Protein AF-A0A0L0GFC6-F1 (afdb_monomer_lite)

pLDDT: mean 79.88, std 10.91, range [43.47, 92.94]

InterPro domains:
  IPR016137 RGS domain [PF00615] (11-73)
  IPR016137 RGS domain [PR01301] (7-28)
  IPR016137 RGS domain [PR01301] (29-47)
  IPR016137 RGS domain [PS50132] (10-73)
  IPR016137 RGS domain [SM00315] (10-86)
  IPR036305 RGS domain superfamily [SSF48097] (3-84)
  IPR044926 RGS, subdomain 2 [G3DSA:1.10.167.10] (5-86)

Secondary structure (DSSP, 8-state):
-GGGS-HHHHHHHHHHSHHHHHHHHHHHHHTT-HHHHHHHHHHHHHTT---HHHHHHHHHHHHHHHHHTS-S---HHHHHHHHHHT-

Structure (mmCIF, N/CA/C/O backbone):
data_AF-A0A0L0GFC6-F1
#
_entry.id   AF-A0A0L0GFC6-F1
#
loop_
_atom_site.group_PDB
_atom_site.id
_atom_site.type_symbol
_atom_site.label_atom_id
_atom_site.label_alt_id
_atom_site.label_comp_id
_atom_site.label_asym_id
_atom_site.label_entity_id
_atom_site.label_seq_id
_atom_site.pdbx_PDB_ins_code
_atom_site.Cartn_x
_atom_site.Cartn_y
_atom_site.Cartn_z
_atom_site.occupancy
_atom_site.B_iso_or_equiv
_atom_site.auth_seq_id
_atom_site.auth_comp_id
_atom_site.auth_asym_id
_atom_site.auth_atom_id
_atom_site.pdbx_PDB_model_num
ATOM 1 N N . MET A 1 1 ? 5.517 15.570 -27.094 1.00 43.47 1 MET A N 1
ATOM 2 C CA . MET A 1 1 ? 5.613 14.365 -26.240 1.00 43.47 1 MET A CA 1
ATOM 3 C C . MET A 1 1 ? 5.679 14.830 -24.786 1.00 43.47 1 MET A C 1
ATOM 5 O O . MET A 1 1 ? 6.759 15.113 -24.287 1.00 43.47 1 MET A O 1
ATOM 9 N N . SER A 1 2 ? 4.529 15.055 -24.145 1.00 53.72 2 SER A N 1
ATOM 10 C CA . SER A 1 2 ? 4.427 15.724 -22.831 1.00 53.72 2 SER A CA 1
ATOM 11 C C . SER A 1 2 ? 4.738 14.819 -21.631 1.00 53.72 2 SER A C 1
ATOM 13 O O . SER A 1 2 ? 4.952 15.324 -20.535 1.00 53.72 2 SER A O 1
ATOM 15 N N . TRP A 1 3 ? 4.832 13.500 -21.827 1.00 50.25 3 TRP A N 1
ATOM 16 C CA . TRP A 1 3 ? 5.126 12.529 -20.764 1.00 50.25 3 TRP A CA 1
ATOM 17 C C . TRP A 1 3 ? 6.557 12.598 -20.205 1.00 50.25 3 TRP A C 1
ATOM 19 O O . TRP A 1 3 ? 6.831 12.008 -19.168 1.00 50.25 3 TRP A O 1
ATOM 29 N N . LEU A 1 4 ? 7.473 13.321 -20.862 1.00 56.16 4 LEU A N 1
ATOM 30 C CA . LEU A 1 4 ? 8.848 13.527 -20.380 1.00 56.16 4 LEU A CA 1
ATOM 31 C C . LEU A 1 4 ? 8.992 14.706 -19.402 1.00 56.16 4 LEU A C 1
ATOM 33 O O . LEU A 1 4 ? 10.049 14.854 -18.796 1.00 56.16 4 LEU A O 1
ATOM 37 N N . TYR A 1 5 ? 7.961 15.543 -19.242 1.00 57.81 5 TYR A N 1
ATOM 38 C CA . TYR A 1 5 ? 8.073 16.800 -18.491 1.00 57.81 5 TYR A CA 1
ATOM 39 C C . TYR A 1 5 ? 7.590 16.719 -17.039 1.00 57.81 5 TYR A C 1
ATOM 41 O O . TYR A 1 5 ? 7.972 17.568 -16.239 1.00 57.81 5 TYR A O 1
ATOM 49 N N . ASP A 1 6 ? 6.810 15.699 -16.667 1.00 57.47 6 ASP A N 1
ATOM 50 C CA . ASP A 1 6 ? 6.322 15.554 -15.294 1.00 57.47 6 ASP A CA 1
ATOM 51 C C . ASP A 1 6 ? 6.278 14.083 -14.845 1.00 57.47 6 ASP A C 1
ATOM 53 O O . ASP A 1 6 ? 5.347 13.330 -15.143 1.00 57.47 6 ASP A O 1
ATOM 57 N N . ARG A 1 7 ? 7.301 13.683 -14.077 1.00 58.91 7 ARG A N 1
ATOM 58 C CA . ARG A 1 7 ? 7.415 12.348 -13.461 1.00 58.91 7 ARG A CA 1
ATOM 59 C C . ARG A 1 7 ? 6.269 12.023 -12.492 1.00 58.91 7 ARG A C 1
ATOM 61 O O . ARG A 1 7 ? 6.031 10.853 -12.208 1.00 58.91 7 ARG A O 1
ATOM 68 N N . ARG A 1 8 ? 5.568 13.026 -11.948 1.00 55.53 8 ARG A N 1
ATOM 69 C CA . ARG A 1 8 ? 4.448 12.809 -11.013 1.00 55.53 8 ARG A CA 1
ATOM 70 C C . ARG A 1 8 ? 3.180 12.416 -11.766 1.00 55.53 8 ARG A C 1
ATOM 72 O O . ARG A 1 8 ? 2.420 11.567 -11.301 1.00 55.53 8 ARG A O 1
ATOM 79 N N . TRP A 1 9 ? 2.976 12.982 -12.955 1.00 58.62 9 TRP A N 1
ATOM 80 C CA . TRP A 1 9 ? 1.873 12.596 -13.834 1.00 58.62 9 TRP A CA 1
ATOM 81 C C . TRP A 1 9 ? 2.090 11.224 -14.469 1.00 58.62 9 TRP A C 1
ATOM 83 O O . TRP A 1 9 ? 1.138 10.455 -14.555 1.00 58.62 9 TRP A O 1
ATOM 93 N N . SER A 1 10 ? 3.326 10.858 -14.826 1.00 72.19 10 SER A N 1
ATOM 94 C CA . SER A 1 10 ? 3.587 9.547 -15.433 1.00 72.19 10 SER A CA 1
ATOM 95 C C . SER A 1 10 ? 3.229 8.383 -14.506 1.00 72.19 10 SER A C 1
ATOM 97 O O . SER A 1 10 ? 2.611 7.428 -14.961 1.00 72.19 10 SER A O 1
ATOM 99 N N . LEU A 1 11 ? 3.540 8.470 -13.205 1.00 80.06 11 LEU A N 1
ATOM 100 C CA . LEU A 1 11 ? 3.207 7.395 -12.265 1.00 80.06 11 LEU A CA 1
ATOM 101 C C . LEU A 1 11 ? 1.692 7.251 -12.084 1.00 80.06 11 LEU A C 1
ATOM 103 O O . LEU A 1 11 ? 1.168 6.151 -12.170 1.00 80.06 11 LEU A O 1
ATOM 107 N N . THR A 1 12 ? 0.967 8.354 -11.887 1.00 80.50 12 THR A N 1
ATOM 108 C CA . THR A 1 12 ? -0.499 8.286 -11.724 1.00 80.50 12 THR A CA 1
ATOM 109 C C . THR A 1 12 ? -1.218 7.770 -12.968 1.00 80.50 12 THR A C 1
ATOM 111 O O . THR A 1 12 ? -2.251 7.120 -12.835 1.00 80.50 12 THR A O 1
ATOM 114 N N . ILE A 1 13 ? -0.676 8.024 -14.162 1.00 83.25 13 ILE A N 1
ATOM 115 C CA . ILE A 1 13 ? -1.177 7.448 -15.414 1.00 83.25 13 ILE A CA 1
ATOM 116 C C . ILE A 1 13 ? -0.925 5.936 -15.438 1.00 83.25 13 ILE A C 1
ATOM 118 O O . ILE A 1 13 ? -1.868 5.183 -15.653 1.00 83.25 13 ILE A O 1
ATOM 122 N N . ILE A 1 14 ? 0.305 5.498 -15.144 1.00 85.00 14 ILE A N 1
ATOM 123 C CA . ILE A 1 14 ? 0.679 4.074 -15.100 1.00 85.00 14 ILE A CA 1
ATOM 124 C C . ILE A 1 14 ? -0.182 3.306 -14.089 1.00 85.00 14 ILE A C 1
ATOM 126 O O . ILE A 1 14 ? -0.655 2.222 -14.391 1.00 85.00 14 ILE A O 1
ATOM 130 N N . LEU A 1 15 ? -0.449 3.882 -12.914 1.00 8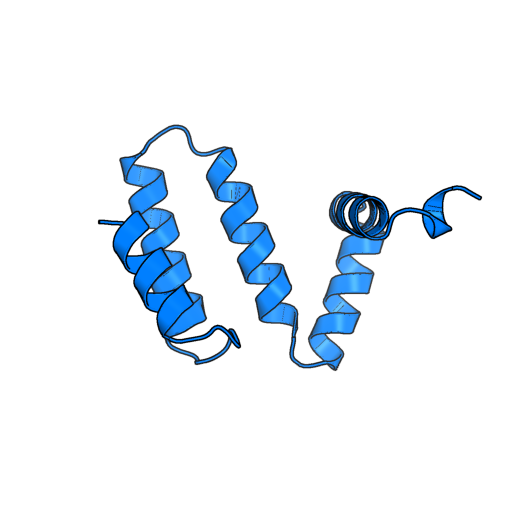7.19 15 LEU A N 1
ATOM 131 C CA . LEU A 1 15 ? -1.249 3.234 -11.868 1.00 87.19 15 LEU A CA 1
ATOM 132 C C . LEU A 1 15 ? -2.751 3.155 -12.188 1.00 87.19 15 LEU A C 1
ATOM 134 O O . LEU A 1 15 ? -3.474 2.415 -11.525 1.00 87.19 15 LEU A O 1
ATOM 138 N N . ARG A 1 16 ? -3.241 3.935 -13.160 1.00 84.56 16 ARG A N 1
ATOM 139 C CA . ARG A 1 16 ? -4.644 3.912 -13.614 1.00 84.56 16 ARG A CA 1
ATO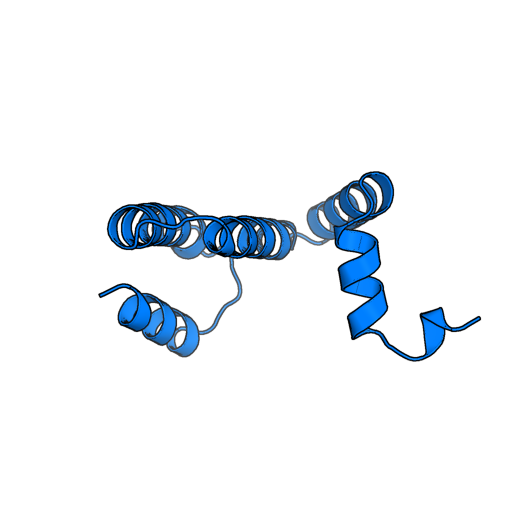M 140 C C . ARG A 1 16 ? -4.862 3.020 -14.831 1.00 84.56 16 ARG A C 1
ATOM 142 O O . ARG A 1 16 ? -6.009 2.699 -15.131 1.00 84.56 16 ARG A O 1
ATOM 149 N N . ASP A 1 17 ? -3.789 2.664 -15.524 1.00 87.25 17 ASP A N 1
ATOM 150 C CA . ASP A 1 17 ? -3.811 1.765 -16.667 1.00 87.25 17 ASP A CA 1
ATOM 151 C C . ASP A 1 17 ? -3.572 0.317 -16.200 1.00 87.25 17 ASP A C 1
ATOM 153 O O . ASP A 1 17 ? -2.543 0.059 -15.577 1.00 87.25 17 ASP A O 1
ATOM 157 N N . PRO A 1 18 ? -4.485 -0.640 -16.456 1.00 88.25 18 PRO A N 1
ATOM 158 C CA . PRO A 1 18 ? -4.326 -2.017 -15.983 1.00 88.25 18 PRO A CA 1
ATOM 159 C C . PRO A 1 18 ? -3.051 -2.703 -16.488 1.00 88.25 18 PRO A C 1
ATOM 161 O O . PRO A 1 18 ? -2.402 -3.409 -15.721 1.00 88.25 18 PRO A O 1
ATOM 164 N N . GLU A 1 19 ? -2.678 -2.479 -17.752 1.00 88.75 19 GLU A N 1
ATOM 165 C CA . GLU A 1 19 ? -1.474 -3.069 -18.351 1.00 88.75 19 GLU A CA 1
ATOM 166 C C . GLU A 1 19 ? -0.201 -2.424 -17.788 1.00 88.75 19 GLU A C 1
ATOM 168 O O . GLU A 1 19 ? 0.733 -3.121 -17.390 1.00 88.75 19 GLU A O 1
ATOM 173 N N . GLY A 1 20 ? -0.178 -1.092 -17.680 1.00 88.00 20 GLY A N 1
ATOM 174 C CA . GLY A 1 20 ? 0.909 -0.350 -17.048 1.00 88.00 20 GLY A CA 1
ATOM 175 C C . GLY A 1 20 ? 1.110 -0.714 -15.576 1.00 88.00 20 GLY A C 1
ATOM 176 O O . GLY A 1 20 ? 2.251 -0.858 -15.133 1.00 88.00 20 GLY A O 1
ATOM 177 N N . LEU A 1 21 ? 0.024 -0.901 -14.825 1.00 90.88 21 LEU A N 1
ATOM 178 C CA . LEU A 1 21 ? 0.073 -1.316 -13.427 1.00 90.88 21 LEU A CA 1
ATOM 179 C C . LEU A 1 21 ? 0.658 -2.723 -13.278 1.00 90.88 21 LEU A C 1
ATOM 181 O O . LEU A 1 21 ? 1.502 -2.926 -12.407 1.00 90.88 21 LEU A O 1
ATOM 185 N N . ASP A 1 22 ? 0.236 -3.673 -14.114 1.00 91.25 22 ASP A N 1
ATOM 186 C CA . ASP A 1 22 ? 0.740 -5.048 -14.070 1.00 91.25 22 ASP A CA 1
ATOM 187 C C . ASP A 1 22 ? 2.229 -5.104 -14.436 1.00 91.25 22 ASP A C 1
ATOM 189 O O . ASP A 1 22 ? 3.037 -5.646 -13.684 1.00 91.25 22 ASP A O 1
ATOM 193 N N . ALA A 1 23 ? 2.630 -4.411 -15.508 1.00 90.94 23 ALA A N 1
ATOM 194 C CA . ALA A 1 23 ? 4.033 -4.304 -15.899 1.00 90.94 23 ALA A CA 1
ATOM 195 C C . ALA A 1 23 ? 4.898 -3.649 -14.805 1.00 90.94 23 ALA A C 1
ATOM 197 O O . ALA A 1 23 ? 5.999 -4.118 -14.507 1.00 90.94 23 ALA A O 1
ATOM 198 N N . PHE A 1 24 ? 4.403 -2.578 -14.175 1.00 91.19 24 PHE A N 1
ATOM 199 C CA . PHE A 1 24 ? 5.110 -1.910 -13.083 1.00 91.19 24 PHE A CA 1
ATOM 200 C C . PHE A 1 24 ? 5.201 -2.793 -11.836 1.00 91.19 24 PHE A C 1
ATOM 202 O O . PHE A 1 24 ? 6.241 -2.832 -11.180 1.00 91.19 24 PHE A O 1
ATOM 209 N N . ARG A 1 25 ? 4.142 -3.547 -11.532 1.00 92.12 25 ARG A N 1
ATOM 210 C CA . ARG A 1 25 ? 4.146 -4.525 -10.449 1.00 92.12 25 ARG A CA 1
ATOM 211 C C . ARG A 1 25 ? 5.176 -5.624 -10.696 1.00 92.12 25 ARG A C 1
ATOM 213 O O . ARG A 1 25 ? 5.978 -5.870 -9.802 1.00 92.12 25 ARG A O 1
ATOM 220 N N . SER A 1 26 ? 5.202 -6.237 -11.881 1.00 92.25 26 SER A N 1
ATOM 221 C CA . SER A 1 26 ? 6.192 -7.271 -12.218 1.00 92.25 26 SER A CA 1
ATOM 222 C C . SER A 1 26 ? 7.628 -6.751 -12.115 1.00 92.25 26 SER A C 1
ATOM 224 O O . SER A 1 26 ? 8.503 -7.454 -11.617 1.00 92.25 26 SER A O 1
ATOM 226 N N . PHE A 1 27 ? 7.868 -5.503 -12.526 1.00 92.94 27 PHE A N 1
ATOM 227 C CA . PHE A 1 27 ? 9.164 -4.849 -12.340 1.00 92.94 27 PHE A CA 1
ATOM 228 C C . PHE A 1 27 ? 9.536 -4.706 -10.855 1.00 92.94 27 PHE A C 1
ATOM 230 O O . PHE A 1 27 ? 10.657 -5.004 -10.457 1.00 92.94 27 PHE A O 1
ATOM 237 N N . LEU A 1 28 ? 8.604 -4.283 -10.000 1.00 91.94 28 LEU A N 1
ATOM 238 C CA . LEU A 1 28 ? 8.886 -4.170 -8.568 1.00 91.94 28 LEU A CA 1
ATOM 239 C C . LEU A 1 28 ? 9.043 -5.532 -7.883 1.00 91.94 28 LEU A C 1
ATOM 241 O O . LEU A 1 28 ? 9.792 -5.635 -6.917 1.00 91.94 28 LEU A O 1
ATOM 245 N N . GLU A 1 29 ? 8.369 -6.576 -8.365 1.00 91.00 29 GLU A N 1
ATOM 246 C CA . GLU A 1 29 ? 8.573 -7.949 -7.888 1.00 91.00 29 GLU A CA 1
ATOM 247 C C . GLU A 1 29 ? 10.000 -8.434 -8.198 1.00 91.00 29 GLU A C 1
ATOM 249 O O . GLU A 1 29 ? 10.624 -9.040 -7.328 1.00 91.00 29 GLU A O 1
ATOM 254 N N . SER A 1 30 ? 10.567 -8.103 -9.369 1.00 91.62 30 SER A N 1
ATOM 255 C CA . SER A 1 30 ? 11.969 -8.436 -9.677 1.00 91.62 30 SER A CA 1
ATOM 256 C C . SER A 1 30 ? 12.989 -7.659 -8.840 1.00 91.62 30 SER A C 1
ATOM 258 O O . SER A 1 30 ? 14.094 -8.149 -8.620 1.00 91.62 30 SER A O 1
ATOM 260 N N . GLU A 1 31 ? 12.614 -6.476 -8.353 1.00 92.06 31 GLU A N 1
ATOM 261 C CA . GLU A 1 31 ? 13.460 -5.610 -7.520 1.00 92.06 31 GLU A CA 1
ATOM 262 C C . GLU A 1 31 ? 13.197 -5.776 -6.011 1.00 92.06 31 GLU A C 1
ATOM 264 O O . GLU A 1 31 ? 13.708 -4.991 -5.216 1.00 92.06 31 GLU A O 1
ATOM 269 N N . TYR A 1 32 ? 12.399 -6.775 -5.602 1.00 85.31 32 TYR A N 1
ATOM 270 C CA . TYR A 1 32 ? 11.998 -6.995 -4.201 1.00 85.31 32 TYR A CA 1
ATOM 271 C C . TYR A 1 32 ? 11.429 -5.727 -3.536 1.00 85.31 32 TYR A C 1
ATOM 273 O O . TYR A 1 32 ? 11.733 -5.431 -2.386 1.00 85.31 32 TYR A O 1
ATOM 281 N N . ALA A 1 33 ? 10.652 -4.958 -4.306 1.00 87.44 33 ALA A N 1
ATOM 282 C CA . ALA A 1 33 ? 10.092 -3.661 -3.927 1.00 87.44 33 ALA A CA 1
ATOM 283 C C . ALA A 1 33 ? 8.560 -3.590 -4.111 1.00 87.44 33 ALA A C 1
ATOM 285 O O . ALA A 1 33 ? 7.955 -2.513 -4.021 1.00 87.44 33 ALA A O 1
ATOM 286 N N . SER A 1 34 ? 7.922 -4.717 -4.452 1.00 89.25 34 SER A N 1
ATOM 287 C CA . SER A 1 34 ? 6.491 -4.809 -4.793 1.00 89.25 34 SER A CA 1
ATOM 288 C C . SER A 1 34 ? 5.571 -4.446 -3.629 1.00 89.25 34 SER A C 1
ATOM 290 O O . SER A 1 34 ? 4.484 -3.896 -3.824 1.00 89.25 34 SER A O 1
ATOM 292 N N . GLU A 1 35 ? 6.030 -4.676 -2.405 1.00 86.94 35 GLU A N 1
ATOM 293 C CA . GLU A 1 35 ? 5.339 -4.342 -1.171 1.00 86.94 35 GLU A CA 1
ATOM 294 C C . GLU A 1 35 ? 5.110 -2.836 -1.013 1.00 86.94 35 GLU A C 1
ATOM 296 O O . GLU A 1 35 ? 4.069 -2.443 -0.485 1.00 86.94 35 GLU A O 1
ATOM 301 N N . ASN A 1 36 ? 5.987 -1.991 -1.568 1.00 87.75 36 ASN A N 1
ATOM 302 C CA . ASN A 1 36 ? 5.788 -0.538 -1.591 1.00 87.75 36 ASN A CA 1
ATOM 303 C C . ASN A 1 36 ? 4.561 -0.143 -2.426 1.00 87.75 36 ASN A C 1
ATOM 305 O O . ASN A 1 36 ? 3.759 0.697 -2.010 1.00 87.75 36 ASN A O 1
ATOM 309 N N . LEU A 1 37 ? 4.387 -0.770 -3.594 1.00 88.88 37 LEU A N 1
ATOM 310 C CA . LEU A 1 37 ? 3.232 -0.531 -4.462 1.00 88.88 37 LEU A CA 1
ATOM 311 C C . LEU A 1 37 ? 1.949 -1.091 -3.844 1.00 88.88 37 LEU A C 1
ATOM 313 O O . LEU A 1 37 ? 0.929 -0.403 -3.831 1.00 88.88 37 LEU A O 1
ATOM 317 N N . LEU A 1 38 ? 2.002 -2.309 -3.300 1.00 88.0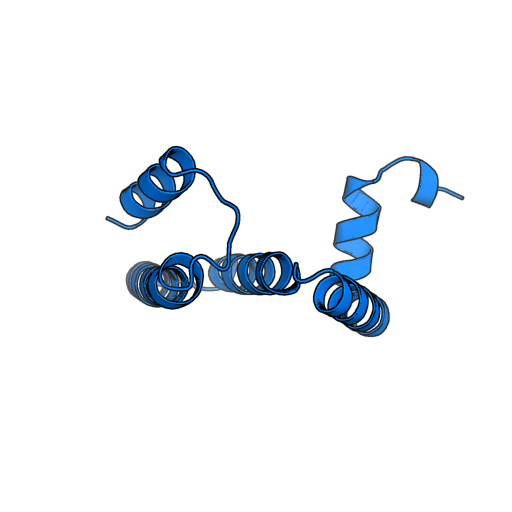6 38 LEU A N 1
ATOM 318 C CA . LEU A 1 38 ? 0.855 -2.924 -2.632 1.00 88.06 38 LEU A CA 1
ATOM 319 C C . LEU A 1 38 ? 0.389 -2.080 -1.444 1.00 88.06 38 LEU A C 1
ATOM 321 O O . LEU A 1 38 ? -0.805 -1.822 -1.312 1.00 88.06 38 LEU A O 1
ATOM 325 N N . PHE A 1 39 ? 1.317 -1.594 -0.618 1.00 87.06 39 PHE A N 1
ATOM 326 C CA . PHE A 1 39 ? 0.987 -0.695 0.482 1.00 87.06 39 PHE A CA 1
ATOM 327 C C . PHE A 1 39 ? 0.314 0.586 -0.020 1.00 87.06 39 PHE A C 1
ATOM 329 O O . PHE A 1 39 ? -0.727 0.980 0.507 1.00 87.06 39 PHE A O 1
ATOM 336 N N . TRP A 1 40 ? 0.861 1.216 -1.064 1.00 86.88 40 TRP A N 1
ATOM 337 C CA . TRP A 1 40 ? 0.287 2.437 -1.629 1.00 86.88 40 TRP A CA 1
ATOM 338 C C . TRP A 1 40 ? -1.142 2.227 -2.149 1.00 86.88 40 TRP A C 1
ATOM 340 O O . TRP A 1 40 ? -2.024 3.018 -1.822 1.00 86.88 40 TRP A O 1
ATOM 350 N N . LEU A 1 41 ? -1.394 1.150 -2.903 1.00 87.25 41 LEU A N 1
ATOM 351 C CA . LEU A 1 41 ? -2.723 0.834 -3.447 1.00 87.25 41 LEU A CA 1
ATOM 352 C C . LEU A 1 41 ? -3.758 0.601 -2.340 1.00 87.25 41 LEU A C 1
ATOM 354 O O . LEU A 1 41 ? -4.885 1.094 -2.419 1.00 87.25 41 LEU A O 1
ATOM 358 N N . GLU A 1 42 ? -3.367 -0.111 -1.285 1.00 85.56 42 GLU A N 1
ATOM 359 C CA . GLU A 1 42 ? -4.229 -0.368 -0.134 1.00 85.56 42 GLU A CA 1
ATOM 360 C C . GLU A 1 42 ? -4.590 0.935 0.598 1.00 85.56 42 GLU A C 1
ATOM 362 O O . GLU A 1 42 ? -5.761 1.164 0.909 1.00 85.56 42 GLU A O 1
ATOM 367 N N . ILE A 1 43 ? -3.620 1.836 0.805 1.00 84.50 43 ILE A N 1
ATOM 368 C CA . ILE A 1 43 ? -3.861 3.175 1.368 1.00 84.50 43 ILE A CA 1
ATOM 369 C C . ILE A 1 43 ? -4.753 4.019 0.453 1.00 84.50 43 ILE A C 1
ATOM 371 O O . ILE A 1 43 ? -5.638 4.724 0.941 1.00 84.50 43 ILE A O 1
ATOM 375 N N . GLU A 1 44 ? -4.561 3.950 -0.862 1.00 85.31 44 GLU A N 1
ATOM 376 C CA . GLU A 1 44 ? -5.378 4.695 -1.819 1.00 85.31 44 GLU A CA 1
ATOM 377 C C . GLU A 1 44 ? -6.849 4.255 -1.747 1.00 85.31 44 GLU A C 1
ATOM 379 O O . GLU A 1 44 ? -7.751 5.095 -1.776 1.00 85.31 44 GLU A O 1
ATOM 384 N N . SER A 1 45 ? -7.094 2.956 -1.535 1.00 83.69 45 SER A N 1
ATOM 385 C CA . SER A 1 45 ? -8.440 2.403 -1.347 1.00 83.69 45 SER A CA 1
ATOM 386 C C . SER A 1 45 ? -9.134 2.922 -0.075 1.00 83.69 45 SER A C 1
ATOM 388 O O . SER A 1 45 ? -10.355 3.087 -0.043 1.00 83.69 45 SER A O 1
ATOM 390 N N . LEU A 1 46 ? -8.374 3.278 0.971 1.00 83.44 46 LEU A N 1
ATOM 391 C CA . LEU A 1 46 ? -8.937 3.849 2.201 1.00 83.44 46 LEU A CA 1
ATOM 392 C C . LEU A 1 46 ? -9.630 5.193 1.968 1.00 83.44 46 LEU A C 1
ATOM 394 O O . LEU A 1 46 ? -10.540 5.538 2.722 1.00 83.44 46 LEU A O 1
ATOM 398 N N . LYS A 1 47 ? -9.255 5.941 0.922 1.00 82.62 47 LYS A N 1
ATOM 399 C CA . LYS A 1 47 ? -9.888 7.229 0.591 1.00 82.62 47 LYS A CA 1
ATOM 400 C C . LYS A 1 47 ? -11.360 7.084 0.210 1.00 82.62 47 LYS A C 1
ATOM 402 O O . LYS A 1 47 ? -12.105 8.054 0.318 1.00 82.62 47 LYS A O 1
ATOM 407 N N . THR A 1 48 ? -11.793 5.897 -0.221 1.00 83.81 48 THR A N 1
ATOM 408 C CA . THR A 1 48 ? -13.200 5.635 -0.559 1.00 83.81 48 THR A CA 1
ATOM 409 C C . THR A 1 48 ? -14.027 5.165 0.641 1.00 83.81 48 THR A C 1
ATOM 411 O O . THR A 1 48 ? -15.247 5.046 0.536 1.00 83.81 48 THR A O 1
ATOM 414 N N . VAL A 1 49 ? -13.395 4.902 1.793 1.00 86.12 49 VAL A N 1
ATOM 415 C CA . VAL A 1 49 ? -14.071 4.447 3.015 1.00 86.12 49 VAL A CA 1
ATOM 416 C C . VAL A 1 49 ? -14.671 5.643 3.755 1.00 86.12 49 VAL A C 1
ATOM 418 O O . VAL A 1 49 ? -13.958 6.523 4.228 1.00 86.12 49 VAL A O 1
ATOM 421 N N . GLN A 1 50 ? -15.998 5.660 3.897 1.00 82.81 50 GLN A N 1
ATOM 422 C CA . GLN A 1 50 ? -16.718 6.770 4.538 1.00 82.81 50 GLN A CA 1
ATOM 423 C C . GLN A 1 50 ? -16.785 6.653 6.071 1.00 82.81 50 GLN A C 1
ATOM 425 O O . GLN A 1 50 ? -16.881 7.665 6.763 1.00 82.81 50 GLN A O 1
ATOM 430 N N . SER A 1 51 ? -16.728 5.434 6.623 1.00 89.19 51 SER A N 1
ATOM 431 C CA . SER A 1 51 ? -16.749 5.219 8.077 1.00 89.19 51 SER A CA 1
ATOM 432 C C . SER A 1 51 ? -15.351 5.345 8.673 1.00 89.19 51 SER A C 1
ATOM 434 O O . SER A 1 51 ? -14.428 4.607 8.320 1.00 89.19 51 SER A O 1
ATOM 436 N N . ARG A 1 52 ? -15.215 6.237 9.656 1.00 83.06 52 ARG A N 1
ATOM 437 C CA . ARG A 1 52 ? -13.962 6.458 10.387 1.00 83.06 52 ARG A CA 1
ATOM 438 C C . ARG A 1 52 ? -13.528 5.220 11.174 1.00 83.06 52 ARG A C 1
ATOM 440 O O . ARG A 1 52 ? -12.336 4.939 11.273 1.00 83.06 52 ARG A O 1
ATOM 447 N N . GLU A 1 53 ? -14.477 4.463 11.710 1.00 85.25 53 GLU A N 1
ATOM 448 C CA . GLU A 1 53 ? -14.243 3.220 12.445 1.00 85.25 53 GLU A CA 1
ATOM 449 C C . GLU A 1 53 ? -13.735 2.116 11.514 1.00 85.25 53 GLU A C 1
ATOM 451 O O . GLU A 1 53 ? -12.767 1.425 11.845 1.00 85.25 53 GLU A O 1
ATOM 456 N N . GLN A 1 54 ? -14.344 1.976 10.331 1.00 84.62 54 GLN A N 1
ATOM 457 C CA . GLN A 1 54 ? -13.879 1.036 9.309 1.00 84.62 54 GLN A CA 1
ATOM 458 C C . GLN A 1 54 ? -12.489 1.416 8.801 1.00 84.62 54 GLN A C 1
ATOM 460 O O . GLN A 1 54 ? -11.619 0.550 8.728 1.00 84.62 54 GLN A O 1
ATOM 465 N N . LEU A 1 55 ? -12.245 2.704 8.548 1.00 85.12 55 LEU A N 1
ATOM 466 C CA . LEU A 1 55 ? -10.937 3.212 8.140 1.00 85.12 55 LEU A CA 1
ATOM 467 C C . LEU A 1 55 ? -9.868 2.874 9.186 1.00 85.12 55 LEU A C 1
ATOM 469 O O . LEU A 1 55 ? -8.845 2.285 8.845 1.00 85.12 55 LEU A O 1
ATOM 473 N N . LYS A 1 56 ? -10.127 3.142 10.476 1.00 83.88 56 LYS A N 1
ATOM 474 C CA . LYS A 1 56 ? -9.209 2.768 11.567 1.00 83.88 56 LYS A CA 1
ATOM 475 C C . LYS A 1 56 ? -8.958 1.258 11.621 1.00 83.88 56 LYS A C 1
ATOM 477 O O . LYS A 1 56 ? -7.827 0.843 11.869 1.00 83.88 56 LYS A O 1
ATOM 482 N N . LYS A 1 57 ? -9.981 0.425 11.396 1.00 85.81 57 LYS A N 1
ATOM 483 C CA . LYS A 1 57 ? -9.842 -1.040 11.406 1.00 85.81 57 LYS A CA 1
ATOM 484 C C . LYS A 1 57 ? -8.960 -1.538 10.258 1.00 85.81 57 LYS A C 1
ATOM 486 O O . LYS A 1 57 ? -8.042 -2.317 10.506 1.00 85.81 57 LYS A O 1
ATOM 491 N N . ILE A 1 58 ? -9.215 -1.079 9.032 1.00 84.75 58 ILE A N 1
ATOM 492 C CA . ILE A 1 58 ? -8.452 -1.493 7.847 1.00 84.75 58 ILE A CA 1
ATOM 493 C C . ILE A 1 58 ? -7.010 -0.987 7.955 1.00 84.75 58 ILE A C 1
ATOM 495 O O . ILE A 1 58 ? -6.077 -1.763 7.778 1.00 84.75 58 ILE A O 1
ATOM 499 N N . ALA A 1 59 ? -6.810 0.267 8.365 1.00 83.19 59 ALA A N 1
ATOM 500 C CA . ALA A 1 59 ? -5.477 0.839 8.523 1.00 83.19 59 ALA A CA 1
ATOM 501 C C . ALA A 1 59 ? -4.621 0.095 9.567 1.00 83.19 59 ALA A C 1
ATOM 503 O O . ALA A 1 59 ? -3.436 -0.137 9.336 1.00 83.19 59 ALA A O 1
ATOM 504 N N . ARG A 1 60 ? -5.211 -0.360 10.685 1.00 84.06 60 ARG A N 1
ATOM 505 C CA . ARG A 1 60 ? -4.507 -1.227 11.653 1.00 84.06 60 ARG A CA 1
ATOM 506 C C . ARG A 1 60 ? -4.133 -2.584 11.057 1.00 84.06 60 ARG A C 1
ATOM 508 O O . ARG A 1 60 ? -3.044 -3.076 11.331 1.00 84.06 60 ARG A O 1
ATOM 515 N N . SER A 1 61 ? -5.016 -3.180 10.253 1.00 84.75 61 SER A N 1
ATOM 516 C CA . SER A 1 61 ? -4.743 -4.454 9.575 1.00 84.75 61 SER A CA 1
ATOM 517 C C . SER A 1 61 ? -3.604 -4.326 8.563 1.00 84.75 61 SER A C 1
ATOM 519 O O . SER A 1 61 ? -2.737 -5.194 8.509 1.00 84.75 61 SER A O 1
ATOM 521 N N . LEU A 1 62 ? -3.583 -3.237 7.791 1.00 83.50 62 LEU A N 1
ATOM 522 C CA . LEU A 1 62 ? -2.500 -2.931 6.855 1.00 83.50 62 LEU A CA 1
ATOM 523 C C . LEU A 1 62 ? -1.179 -2.733 7.592 1.00 83.50 62 LEU A C 1
ATOM 525 O O . LEU A 1 62 ? -0.164 -3.293 7.196 1.00 83.50 62 LEU A O 1
ATOM 529 N N . MET A 1 63 ? -1.202 -2.009 8.710 1.00 77.12 63 MET A N 1
ATOM 530 C CA . MET A 1 63 ? -0.011 -1.818 9.526 1.00 77.12 63 MET A CA 1
ATOM 531 C C . MET A 1 63 ? 0.549 -3.152 10.028 1.00 77.12 63 MET A C 1
ATOM 533 O O . MET A 1 63 ? 1.735 -3.407 9.870 1.00 77.12 63 MET A O 1
ATOM 537 N N . ALA A 1 64 ? -0.294 -4.033 10.573 1.00 80.00 64 ALA A N 1
ATOM 538 C CA . ALA A 1 64 ? 0.158 -5.354 11.004 1.00 80.00 64 ALA A CA 1
ATOM 539 C C . ALA A 1 64 ? 0.800 -6.137 9.846 1.00 80.00 64 ALA A C 1
ATOM 541 O O . ALA A 1 64 ? 1.895 -6.658 10.008 1.00 80.00 64 ALA A O 1
ATOM 542 N N . LYS A 1 65 ? 0.170 -6.135 8.666 1.00 81.06 65 LYS A N 1
ATOM 543 C CA . LYS A 1 65 ? 0.656 -6.848 7.477 1.00 81.06 65 LYS A CA 1
ATOM 544 C C . LYS A 1 65 ? 2.002 -6.327 6.961 1.00 81.06 65 LYS A C 1
ATOM 546 O O . LYS A 1 65 ? 2.876 -7.119 6.651 1.00 81.06 65 LYS A O 1
ATOM 551 N N . PHE A 1 66 ? 2.169 -5.012 6.841 1.00 77.56 66 PHE A N 1
ATOM 552 C CA . PHE A 1 66 ? 3.338 -4.437 6.165 1.00 77.56 66 PHE A CA 1
ATOM 553 C C . PHE A 1 66 ? 4.498 -4.076 7.104 1.00 77.56 66 PHE A C 1
ATOM 555 O O . PHE A 1 66 ? 5.629 -3.914 6.649 1.00 77.56 66 PHE A O 1
ATOM 562 N N . PHE A 1 67 ? 4.236 -3.933 8.407 1.00 73.56 67 PHE A N 1
ATOM 563 C CA . PHE A 1 67 ? 5.251 -3.511 9.373 1.00 73.56 67 PHE A CA 1
ATOM 564 C C . PHE A 1 67 ? 5.840 -4.681 10.165 1.00 73.56 67 PHE A C 1
ATOM 566 O O . PHE A 1 67 ? 6.964 -4.530 10.638 1.00 73.56 67 PHE A O 1
ATOM 573 N N . GLN A 1 68 ? 5.118 -5.803 10.320 1.00 67.69 68 GLN A N 1
ATOM 574 C CA . GLN A 1 68 ? 5.627 -6.990 11.025 1.00 67.69 68 GLN A CA 1
ATOM 575 C C . GLN A 1 68 ? 6.695 -7.744 10.231 1.00 67.69 68 GLN A C 1
ATOM 577 O O . GLN A 1 68 ? 7.640 -8.231 10.837 1.00 67.69 68 GLN A O 1
ATOM 582 N N . ASP A 1 69 ? 6.580 -7.792 8.905 1.00 63.94 69 ASP A N 1
ATOM 583 C CA . ASP A 1 69 ? 7.511 -8.544 8.053 1.00 63.94 69 ASP A CA 1
ATOM 584 C C . ASP A 1 69 ? 8.768 -7.745 7.651 1.00 63.94 69 ASP A C 1
ATOM 586 O O . ASP A 1 69 ? 9.490 -8.168 6.757 1.00 63.94 69 ASP A O 1
ATOM 590 N N . GLU A 1 70 ? 9.008 -6.557 8.233 1.00 64.06 70 GLU A N 1
ATOM 591 C CA . GLU A 1 70 ? 10.037 -5.587 7.778 1.00 64.06 70 GLU A CA 1
ATOM 592 C C . GLU A 1 70 ? 9.981 -5.268 6.269 1.00 64.06 70 GLU A C 1
ATOM 594 O O . GLU A 1 70 ? 10.878 -4.635 5.723 1.00 64.06 70 GLU A O 1
ATOM 599 N N . ALA A 1 71 ? 8.881 -5.642 5.611 1.00 69.88 71 ALA A N 1
ATOM 600 C CA . ALA A 1 71 ? 8.736 -5.611 4.166 1.00 69.88 71 ALA A CA 1
ATOM 601 C C . ALA A 1 71 ? 8.854 -4.178 3.621 1.00 69.88 71 ALA A C 1
ATOM 603 O O . ALA A 1 71 ? 9.497 -3.944 2.606 1.00 69.88 71 ALA A O 1
ATOM 604 N N . LEU A 1 72 ? 8.293 -3.190 4.327 1.00 76.69 72 LEU A N 1
ATOM 605 C CA . LEU A 1 72 ? 8.445 -1.784 3.955 1.00 76.69 72 LEU A CA 1
ATOM 606 C C . LEU A 1 72 ? 9.742 -1.179 4.500 1.00 76.69 72 LEU A C 1
ATOM 608 O O . LEU A 1 72 ? 9.928 -1.059 5.716 1.00 76.69 72 LEU A O 1
ATOM 612 N N . ASN A 1 73 ? 10.573 -0.657 3.600 1.00 76.50 73 ASN A N 1
ATOM 613 C CA . ASN A 1 73 ? 11.737 0.155 3.949 1.00 76.50 73 ASN A CA 1
ATOM 614 C C . ASN A 1 73 ? 11.325 1.593 4.328 1.00 76.50 73 ASN A C 1
ATOM 616 O O . ASN A 1 73 ? 11.538 2.546 3.580 1.00 76.50 73 ASN A O 1
ATOM 620 N N . ILE A 1 74 ? 10.678 1.732 5.485 1.00 76.88 74 ILE A N 1
ATOM 621 C CA . ILE A 1 74 ? 10.239 3.007 6.073 1.00 76.88 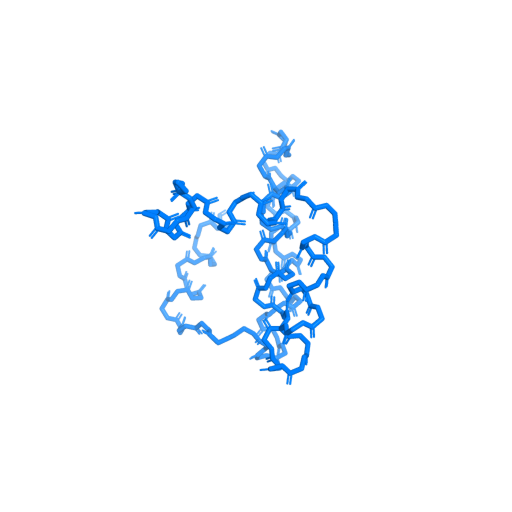74 ILE A CA 1
ATOM 622 C C . ILE A 1 74 ? 10.898 3.216 7.437 1.00 76.88 74 ILE A C 1
ATOM 624 O O . ILE A 1 74 ? 11.037 2.269 8.220 1.00 76.88 74 ILE A O 1
ATOM 628 N N . SER A 1 75 ? 11.281 4.459 7.732 1.00 79.94 75 SER A N 1
ATOM 629 C CA . SER A 1 75 ? 11.995 4.807 8.964 1.00 79.94 75 SER A CA 1
ATOM 630 C C . SER A 1 75 ? 11.113 4.662 10.204 1.00 79.94 75 SER A C 1
ATOM 632 O O . SER A 1 75 ? 9.907 4.907 10.153 1.00 79.94 75 SER A O 1
ATOM 634 N N . ASP A 1 76 ? 11.711 4.354 11.357 1.00 78.12 76 ASP A N 1
ATOM 635 C CA . ASP A 1 76 ? 10.983 4.240 12.632 1.00 78.12 76 ASP A CA 1
ATOM 636 C C . ASP A 1 76 ? 10.168 5.496 12.974 1.00 78.12 76 ASP A C 1
ATOM 638 O O . ASP A 1 76 ? 9.073 5.412 13.534 1.00 78.12 76 ASP A O 1
ATOM 642 N N . THR A 1 77 ? 10.658 6.671 12.573 1.00 82.06 77 THR A N 1
ATOM 643 C CA . THR A 1 77 ? 9.948 7.946 12.719 1.00 82.06 77 THR A CA 1
ATOM 644 C C . THR A 1 77 ? 8.645 7.960 11.922 1.00 82.06 77 THR A C 1
ATOM 646 O O . THR A 1 77 ? 7.592 8.299 12.466 1.00 82.06 77 THR A O 1
ATOM 649 N N . GLU A 1 78 ? 8.690 7.576 10.645 1.00 79.56 78 GLU A N 1
ATOM 650 C CA . GLU A 1 78 ? 7.505 7.498 9.782 1.00 79.56 78 GLU A CA 1
ATOM 651 C C . GLU A 1 78 ? 6.533 6.437 10.300 1.00 79.56 78 GLU A C 1
ATOM 653 O O . GLU A 1 78 ? 5.319 6.668 10.339 1.00 79.56 78 GLU A O 1
ATOM 658 N N . ARG A 1 79 ? 7.065 5.314 10.808 1.00 78.00 79 ARG A N 1
ATOM 659 C CA . ARG A 1 79 ? 6.254 4.275 11.447 1.00 78.00 79 ARG A CA 1
ATOM 660 C C . ARG A 1 79 ? 5.485 4.826 12.644 1.00 78.00 79 ARG A C 1
ATOM 662 O O . ARG A 1 79 ? 4.270 4.646 12.745 1.00 78.00 79 ARG A O 1
ATOM 669 N N . GLN A 1 80 ? 6.161 5.560 13.522 1.00 77.88 80 GLN A N 1
ATOM 670 C CA . GLN A 1 80 ? 5.556 6.117 14.729 1.00 77.88 80 GLN A CA 1
ATOM 671 C C . GLN A 1 80 ? 4.538 7.231 14.431 1.00 77.88 80 GLN A C 1
ATOM 673 O O . GLN A 1 80 ? 3.511 7.337 15.116 1.00 77.88 80 GLN A O 1
ATOM 678 N N . GLN A 1 81 ? 4.781 8.045 13.400 1.00 80.56 81 GLN A N 1
ATOM 679 C CA . GLN A 1 81 ? 3.825 9.053 12.932 1.00 80.56 81 GLN A CA 1
ATOM 680 C C . GLN A 1 81 ? 2.536 8.400 12.434 1.00 80.56 81 GLN A C 1
ATOM 682 O O . GLN A 1 81 ? 1.444 8.795 12.851 1.00 80.56 81 GLN A O 1
ATOM 687 N N . PHE A 1 82 ? 2.656 7.354 11.617 1.00 75.44 82 PHE A N 1
ATOM 688 C CA . PHE A 1 82 ? 1.504 6.637 11.082 1.00 75.44 82 PHE A CA 1
ATOM 689 C C . PHE A 1 82 ? 0.682 5.957 12.189 1.00 75.44 82 PHE A C 1
ATOM 691 O O . PHE A 1 82 ? -0.540 6.093 12.234 1.00 75.44 82 PHE A O 1
ATOM 698 N N . VAL A 1 83 ? 1.346 5.323 13.164 1.00 75.06 83 VAL A N 1
ATOM 699 C CA . VAL A 1 83 ? 0.695 4.755 14.362 1.00 75.06 83 VAL A CA 1
ATOM 700 C C . VAL A 1 83 ? -0.096 5.819 15.130 1.00 75.06 83 VAL A C 1
ATOM 702 O O . VAL A 1 83 ? -1.207 5.559 15.597 1.00 75.06 83 VAL A O 1
ATOM 705 N N . THR A 1 84 ? 0.464 7.021 15.264 1.00 78.94 84 THR A N 1
ATOM 706 C CA . THR A 1 84 ? -0.170 8.128 15.993 1.00 78.94 84 THR A CA 1
ATOM 707 C C . THR A 1 84 ? -1.415 8.640 15.271 1.00 78.94 84 THR A C 1
ATOM 709 O O . THR A 1 84 ? -2.417 8.912 15.927 1.00 78.94 84 THR A O 1
ATOM 712 N N . MET A 1 85 ? -1.403 8.696 13.934 1.00 73.56 85 MET A N 1
ATOM 713 C CA . MET A 1 85 ? -2.568 9.101 13.133 1.00 73.56 85 MET A CA 1
ATOM 714 C C . MET A 1 85 ? -3.775 8.156 13.277 1.00 73.56 85 MET A C 1
ATOM 716 O O . MET A 1 85 ? -4.912 8.571 13.053 1.00 73.56 85 MET A O 1
ATOM 720 N N . LEU A 1 86 ? -3.547 6.892 13.650 1.00 67.25 86 LEU A N 1
ATOM 721 C CA . LEU A 1 86 ? -4.591 5.866 13.772 1.00 67.25 86 LEU A CA 1
ATOM 722 C C . LEU A 1 86 ? -5.168 5.699 15.188 1.00 67.25 86 LEU A C 1
ATOM 724 O O . LEU A 1 86 ? -6.155 4.963 15.356 1.00 67.25 86 LEU A O 1
ATOM 728 N N . ARG A 1 87 ? -4.580 6.355 16.199 1.00 63.16 87 ARG A N 1
ATOM 729 C CA . ARG A 1 87 ? -5.149 6.434 17.555 1.00 63.16 87 ARG A CA 1
ATOM 730 C C . ARG A 1 87 ? -6.391 7.327 17.550 1.00 63.16 87 ARG A C 1
ATOM 732 O O . ARG A 1 87 ? -7.444 6.836 18.020 1.00 63.16 87 ARG A O 1
#

Sequence (87 aa):
MSWLYDRRWSLTIILRDPEGLDAFRSFLESEYASENLLFWLEIESLKTVQSREQLKKIARSLMAKFFQD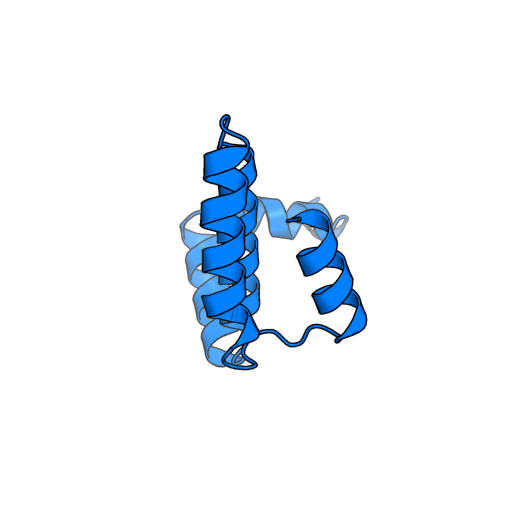EALNISDTERQQFVTMLR

Foldseek 3Di:
DCCVPDPVVVVVVLCVDPVSVVVVLVVCVVVLNNLVVVLVVQVVVLVPDPDLVVSLVSLVVSCCVCVVVVSDPDDPVVNVVSVVVSD

Organism: NCBI:txid667725

Radius of gyration: 15.0 Å; chains: 1; b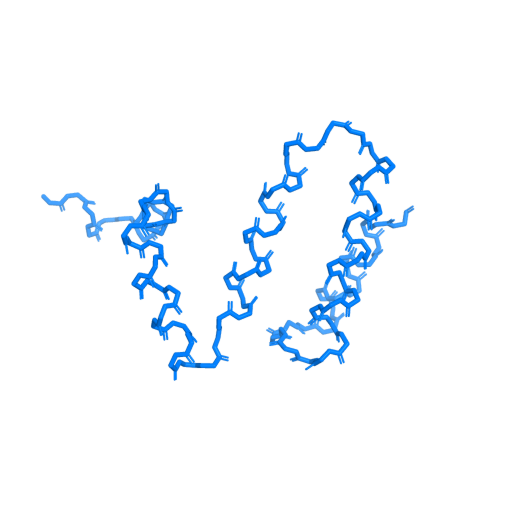ounding box: 30×25×44 Å